Protein AF-A0A521CKH9-F1 (afdb_monomer_lite)

pLDDT: mean 92.14, std 7.14, range [55.94, 98.38]

Sequence (92 aa):
MDDARSWIASKEPILAVEYKGTVRAYPLQIMIWHEIVNDRINGDPLLITFCPLCYSALVFERTVDGEVLEFGVSGFLHHSDLVMYDRKTETW

Organism: NCBI:txid1214077

Structure (mmCIF, N/CA/C/O backbone):
data_AF-A0A521CKH9-F1
#
_entry.id   AF-A0A521CKH9-F1
#
loop_
_atom_site.group_PDB
_atom_site.id
_atom_site.type_symbol
_atom_site.label_atom_id
_atom_site.label_alt_id
_atom_site.label_comp_id
_atom_site.label_asym_id
_atom_site.label_entity_id
_atom_site.label_seq_id
_atom_site.pdbx_PDB_ins_code
_atom_site.Cartn_x
_atom_site.Cartn_y
_atom_site.Cartn_z
_atom_site.occupancy
_atom_site.B_iso_or_equiv
_atom_site.auth_seq_id
_atom_site.auth_comp_id
_atom_site.auth_asym_id
_atom_site.auth_atom_id
_atom_site.pdbx_PDB_model_num
ATOM 1 N N . MET A 1 1 ? -5.085 2.379 -18.097 1.00 55.94 1 MET A N 1
ATOM 2 C CA . MET A 1 1 ? -3.781 1.707 -18.308 1.00 55.94 1 MET A CA 1
ATOM 3 C C . MET A 1 1 ? -2.838 2.541 -19.172 1.00 55.94 1 MET A C 1
ATOM 5 O O . MET A 1 1 ? -1.635 2.388 -19.005 1.00 55.94 1 MET A O 1
ATOM 9 N N . ASP A 1 2 ? -3.340 3.431 -20.037 1.00 65.44 2 ASP A N 1
ATOM 10 C CA . ASP A 1 2 ? -2.484 4.264 -20.897 1.00 65.44 2 ASP A CA 1
ATOM 11 C C . ASP A 1 2 ? -1.632 5.287 -20.131 1.00 65.44 2 ASP A C 1
ATOM 13 O O . ASP A 1 2 ? -0.462 5.453 -20.462 1.00 65.44 2 ASP A O 1
ATOM 17 N N . ASP A 1 3 ? -2.140 5.873 -19.042 1.00 75.38 3 ASP A N 1
ATOM 18 C CA . ASP A 1 3 ? -1.363 6.846 -18.255 1.00 75.38 3 ASP A CA 1
ATOM 19 C C . ASP A 1 3 ? -0.112 6.228 -17.617 1.00 75.38 3 ASP A C 1
ATOM 21 O O . ASP A 1 3 ? 0.961 6.822 -17.652 1.00 75.38 3 ASP A O 1
ATOM 25 N N . ALA A 1 4 ? -0.212 5.004 -17.087 1.00 73.38 4 ALA A N 1
ATOM 26 C CA . ALA A 1 4 ? 0.916 4.309 -16.461 1.00 73.38 4 ALA A CA 1
ATOM 27 C C . ALA A 1 4 ? 2.053 4.022 -17.456 1.00 73.38 4 ALA A C 1
ATOM 29 O O . ALA A 1 4 ? 3.225 4.093 -17.097 1.00 73.38 4 ALA A O 1
ATOM 30 N N . ARG A 1 5 ? 1.725 3.764 -18.731 1.00 77.88 5 ARG A N 1
ATOM 31 C CA . ARG A 1 5 ? 2.726 3.544 -19.789 1.00 77.88 5 ARG A CA 1
ATOM 32 C C . ARG A 1 5 ? 3.580 4.776 -20.082 1.00 77.88 5 ARG A C 1
ATOM 34 O O . ARG A 1 5 ? 4.637 4.628 -20.684 1.00 77.88 5 ARG A O 1
ATOM 41 N N . SER A 1 6 ? 3.127 5.970 -19.697 1.00 83.69 6 SER A N 1
ATOM 42 C CA . SER A 1 6 ? 3.879 7.205 -19.938 1.00 83.69 6 SER A CA 1
ATOM 43 C C . SER A 1 6 ? 5.059 7.404 -18.980 1.00 83.69 6 SER A C 1
ATOM 45 O O . SER A 1 6 ? 5.993 8.121 -19.332 1.00 83.69 6 SER A O 1
ATOM 47 N N . TRP A 1 7 ? 5.049 6.764 -17.803 1.00 85.38 7 TRP A N 1
ATOM 48 C CA . TRP A 1 7 ? 6.062 6.968 -16.755 1.00 85.38 7 TRP A CA 1
ATOM 49 C C . TRP A 1 7 ? 6.626 5.675 -16.140 1.00 85.38 7 TRP A C 1
ATOM 51 O O . TRP A 1 7 ? 7.618 5.742 -15.418 1.00 85.38 7 TRP A O 1
ATOM 61 N N . ILE A 1 8 ? 6.053 4.504 -16.442 1.00 85.44 8 ILE A N 1
ATOM 62 C CA . ILE A 1 8 ? 6.642 3.196 -16.113 1.00 85.44 8 ILE A CA 1
ATOM 63 C C . ILE A 1 8 ? 7.399 2.670 -17.330 1.00 85.44 8 ILE A C 1
ATOM 65 O O . ILE A 1 8 ? 6.823 2.495 -18.409 1.00 85.44 8 ILE A O 1
ATOM 69 N N . ALA A 1 9 ? 8.688 2.381 -17.159 1.00 86.75 9 ALA A N 1
ATOM 70 C CA . ALA A 1 9 ? 9.506 1.818 -18.225 1.00 86.75 9 ALA A CA 1
ATOM 71 C C . ALA A 1 9 ? 9.107 0.364 -18.538 1.00 86.75 9 ALA A C 1
ATOM 73 O O . ALA A 1 9 ? 8.571 -0.360 -17.702 1.00 86.75 9 ALA A O 1
ATOM 74 N N . SER A 1 10 ? 9.432 -0.120 -19.743 1.00 86.88 10 SER A N 1
ATOM 75 C CA . SER A 1 10 ? 9.111 -1.500 -20.152 1.00 86.88 10 SER A CA 1
ATOM 76 C C . SER A 1 10 ? 9.770 -2.578 -19.283 1.00 86.88 10 SER A C 1
ATOM 78 O O . SER A 1 10 ? 9.273 -3.701 -19.218 1.00 86.88 10 SER A O 1
ATOM 80 N N . LYS A 1 11 ? 10.885 -2.249 -18.619 1.00 90.94 11 LYS A N 1
ATOM 81 C CA . LYS A 1 11 ? 11.577 -3.113 -17.663 1.00 90.94 11 LYS A CA 1
ATOM 82 C C . LYS A 1 11 ? 11.861 -2.324 -16.393 1.00 90.94 11 LYS A C 1
ATOM 84 O O . LYS A 1 11 ? 12.842 -1.590 -16.326 1.00 90.94 11 LYS A O 1
ATOM 89 N N . GLU A 1 12 ? 11.014 -2.513 -15.393 1.00 90.69 12 GLU A N 1
ATOM 90 C CA . GLU A 1 12 ? 11.108 -1.800 -14.127 1.00 90.69 12 GLU A CA 1
ATOM 91 C C . GLU A 1 12 ? 10.735 -2.719 -12.955 1.00 90.69 12 GLU A C 1
ATOM 93 O O . GLU A 1 12 ? 9.840 -3.556 -13.110 1.00 90.69 12 GLU A O 1
ATOM 98 N N . PRO A 1 13 ? 11.423 -2.629 -11.800 1.00 93.50 13 PRO A N 1
ATOM 99 C CA . PRO A 1 13 ? 11.055 -3.420 -10.637 1.00 93.50 13 PRO A CA 1
ATOM 100 C C . PRO A 1 13 ? 9.677 -3.026 -10.097 1.00 93.50 13 PRO A C 1
ATOM 102 O O . PRO A 1 13 ? 9.318 -1.850 -9.994 1.00 93.50 13 PRO A O 1
ATOM 105 N N . ILE A 1 14 ? 8.926 -4.043 -9.692 1.00 95.19 14 ILE A N 1
ATOM 106 C CA . ILE A 1 14 ? 7.629 -3.914 -9.035 1.00 95.19 14 ILE A CA 1
ATOM 107 C C . ILE A 1 14 ? 7.609 -4.782 -7.779 1.00 95.19 14 ILE A C 1
ATOM 109 O O . ILE A 1 14 ? 8.297 -5.801 -7.707 1.00 95.19 14 ILE A O 1
ATOM 113 N N . LEU A 1 15 ? 6.766 -4.411 -6.826 1.00 96.56 15 LEU A N 1
ATOM 114 C CA . LEU A 1 15 ? 6.293 -5.314 -5.792 1.00 96.56 15 LEU A CA 1
ATOM 115 C C . LEU A 1 15 ? 5.047 -6.038 -6.317 1.00 96.56 15 LEU A C 1
ATOM 117 O O . LEU A 1 15 ? 4.039 -5.400 -6.620 1.00 96.56 15 LEU A O 1
ATOM 121 N N . ALA A 1 16 ? 5.122 -7.362 -6.443 1.00 96.69 16 ALA A N 1
ATOM 122 C CA . ALA A 1 16 ? 3.983 -8.199 -6.805 1.00 96.69 16 ALA A CA 1
ATOM 123 C C . ALA A 1 16 ? 3.342 -8.782 -5.541 1.00 96.69 16 ALA A C 1
ATOM 125 O O . ALA A 1 16 ? 4.025 -9.400 -4.727 1.00 96.69 16 ALA A O 1
ATOM 126 N N . VAL A 1 17 ? 2.032 -8.600 -5.392 1.00 97.62 17 VAL A N 1
ATOM 127 C CA . VAL A 1 17 ? 1.237 -9.178 -4.304 1.00 97.62 17 VAL A CA 1
ATOM 128 C C . VAL A 1 17 ? 0.186 -10.085 -4.917 1.00 97.62 17 VAL A C 1
ATOM 130 O O . VAL A 1 17 ? -0.676 -9.621 -5.661 1.00 97.62 17 VAL A O 1
ATOM 133 N N . GLU A 1 18 ? 0.250 -11.373 -4.596 1.00 97.56 18 GLU A N 1
ATOM 134 C CA . GLU A 1 18 ? -0.805 -12.335 -4.898 1.00 97.56 18 GLU A CA 1
ATOM 135 C C . GLU A 1 18 ? -1.580 -12.638 -3.617 1.00 97.56 18 GLU A C 1
ATOM 137 O O . GLU A 1 18 ? -1.015 -13.098 -2.626 1.00 97.56 18 GLU A O 1
ATOM 142 N N . TYR A 1 19 ? -2.884 -12.373 -3.629 1.00 97.69 19 TYR A N 1
ATOM 143 C CA . TYR A 1 19 ? -3.749 -12.608 -2.482 1.00 97.69 19 TYR A CA 1
ATOM 144 C C . TYR A 1 19 ? -5.103 -13.147 -2.935 1.00 97.69 19 TYR A C 1
ATOM 146 O O . TYR A 1 19 ? -5.801 -12.523 -3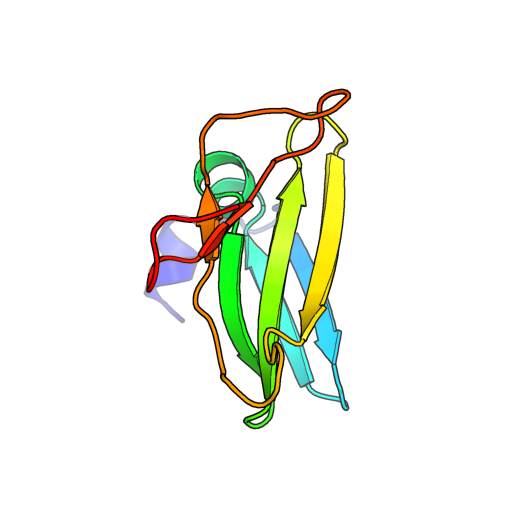.737 1.00 97.69 19 TYR A O 1
ATOM 154 N N . LYS A 1 20 ? -5.474 -14.332 -2.429 1.00 97.00 20 LYS A N 1
ATOM 155 C CA . LYS A 1 20 ? -6.723 -15.038 -2.776 1.00 97.00 20 LYS A CA 1
ATOM 156 C C . LYS A 1 20 ? -6.963 -15.111 -4.300 1.00 97.00 20 LYS A C 1
ATOM 158 O O . LYS A 1 20 ? -8.067 -14.857 -4.772 1.00 97.00 20 LYS A O 1
ATOM 163 N N . GLY A 1 21 ? -5.913 -15.418 -5.069 1.00 97.12 21 GLY A N 1
ATOM 164 C CA . GLY A 1 21 ? -5.960 -15.548 -6.533 1.00 97.12 21 GLY A CA 1
ATOM 165 C C . GLY A 1 21 ? -5.980 -14.230 -7.318 1.00 97.12 21 GLY A C 1
ATOM 166 O O . GLY A 1 21 ? -5.957 -14.262 -8.547 1.00 97.12 21 GLY A O 1
ATOM 167 N N . THR A 1 22 ? -5.992 -13.075 -6.644 1.00 98.00 22 THR A N 1
ATOM 168 C CA . THR A 1 22 ? -5.876 -11.760 -7.286 1.00 98.00 22 THR A CA 1
ATOM 169 C C . THR A 1 22 ? -4.444 -11.259 -7.171 1.00 98.00 22 THR A C 1
ATOM 171 O O . THR A 1 22 ? -3.897 -11.177 -6.072 1.00 98.00 22 THR A O 1
ATOM 174 N N . VAL A 1 23 ? -3.852 -10.888 -8.305 1.00 97.56 23 VAL A N 1
ATOM 175 C CA . VAL A 1 23 ? -2.492 -10.341 -8.375 1.00 97.56 23 VAL A CA 1
ATOM 176 C C . VAL A 1 23 ? -2.550 -8.829 -8.560 1.00 97.56 23 VAL A C 1
ATOM 178 O O . VAL A 1 23 ? -3.265 -8.327 -9.429 1.00 97.56 23 VAL A O 1
ATOM 181 N N . ARG A 1 24 ? -1.769 -8.097 -7.764 1.00 96.94 24 ARG A N 1
ATOM 182 C CA . ARG A 1 24 ? -1.529 -6.660 -7.916 1.00 96.94 24 ARG A CA 1
ATOM 183 C C . ARG A 1 24 ? -0.043 -6.367 -8.041 1.00 96.94 24 ARG A C 1
ATOM 185 O O . ARG A 1 24 ? 0.789 -7.053 -7.454 1.00 96.94 24 ARG A O 1
ATOM 192 N N . ALA A 1 25 ? 0.269 -5.338 -8.817 1.00 95.50 25 ALA A N 1
ATOM 193 C CA . ALA A 1 25 ? 1.618 -4.838 -9.021 1.00 95.50 25 ALA A CA 1
ATOM 194 C C . ALA A 1 25 ? 1.701 -3.396 -8.518 1.00 95.50 25 ALA A C 1
ATOM 196 O O . ALA A 1 25 ? 0.919 -2.547 -8.945 1.00 95.50 25 ALA A O 1
ATOM 197 N N . TYR A 1 26 ? 2.669 -3.127 -7.648 1.00 96.06 26 TYR A N 1
ATOM 198 C CA . TYR A 1 26 ? 2.955 -1.800 -7.113 1.00 96.06 26 TYR A CA 1
ATOM 199 C C . TYR A 1 26 ? 4.336 -1.367 -7.620 1.00 96.06 26 TYR A C 1
ATOM 201 O O . TYR A 1 26 ? 5.326 -2.036 -7.310 1.00 96.06 26 TYR A O 1
ATOM 209 N N . PRO A 1 27 ? 4.442 -0.300 -8.432 1.00 95.31 27 PRO A N 1
ATOM 210 C CA . PRO A 1 27 ? 5.726 0.156 -8.958 1.00 95.31 27 PRO A CA 1
ATOM 211 C C . PRO A 1 27 ? 6.704 0.483 -7.835 1.00 95.31 27 PRO A C 1
ATOM 213 O O . PRO A 1 27 ? 6.394 1.294 -6.959 1.00 95.31 27 PRO A O 1
ATOM 216 N N . LEU A 1 28 ? 7.899 -0.115 -7.867 1.00 94.94 28 LEU A N 1
ATOM 217 C CA . LEU A 1 28 ? 8.871 0.077 -6.792 1.00 94.94 28 LEU A CA 1
ATOM 218 C C . LEU A 1 28 ? 9.313 1.543 -6.698 1.00 94.94 28 LEU A C 1
ATOM 220 O O . LEU A 1 28 ? 9.507 2.051 -5.599 1.00 94.94 28 LEU A O 1
ATOM 224 N N . GLN A 1 29 ? 9.377 2.246 -7.837 1.00 93.44 29 GLN A N 1
ATOM 225 C CA . GLN A 1 29 ? 9.654 3.683 -7.881 1.00 93.44 29 GLN A CA 1
ATOM 226 C C . GLN A 1 29 ? 8.654 4.516 -7.068 1.00 93.44 29 GLN A C 1
ATOM 228 O O . GLN A 1 29 ? 9.048 5.531 -6.518 1.00 93.44 29 GLN A O 1
ATOM 233 N N . ILE A 1 30 ? 7.391 4.093 -6.938 1.00 94.50 30 ILE A N 1
ATOM 234 C CA . ILE A 1 30 ? 6.402 4.777 -6.088 1.00 94.50 30 ILE A CA 1
ATOM 235 C C . ILE A 1 30 ? 6.568 4.339 -4.635 1.00 94.50 30 ILE A C 1
ATOM 237 O O . ILE A 1 30 ? 6.552 5.182 -3.737 1.00 94.50 30 ILE A O 1
ATOM 241 N N . MET A 1 31 ? 6.739 3.032 -4.417 1.00 96.25 31 MET A N 1
ATOM 242 C CA . MET A 1 31 ? 6.858 2.443 -3.082 1.00 96.25 31 MET A CA 1
ATOM 243 C C . MET A 1 31 ? 8.080 2.956 -2.319 1.00 96.25 31 MET A C 1
ATOM 245 O O . MET A 1 31 ? 7.987 3.139 -1.116 1.00 96.25 31 MET A O 1
ATOM 249 N N . ILE A 1 32 ? 9.193 3.248 -2.996 1.00 94.06 32 ILE A N 1
ATOM 250 C CA . ILE A 1 32 ? 10.386 3.837 -2.367 1.00 94.06 32 ILE A CA 1
ATOM 251 C C . ILE A 1 32 ? 10.090 5.206 -1.736 1.00 94.06 32 ILE A C 1
ATOM 253 O O . ILE A 1 32 ? 10.688 5.534 -0.720 1.00 94.06 32 ILE A O 1
ATOM 257 N N . TRP A 1 33 ? 9.190 6.000 -2.325 1.00 92.25 33 TRP A N 1
ATOM 258 C CA . TRP A 1 33 ? 8.858 7.336 -1.814 1.00 92.25 33 TRP A CA 1
ATOM 259 C C . TRP A 1 33 ? 7.711 7.336 -0.807 1.00 92.25 33 TRP A C 1
ATOM 261 O O . TRP A 1 33 ? 7.694 8.168 0.092 1.00 92.25 33 TRP A O 1
ATOM 271 N N . HIS A 1 34 ? 6.721 6.460 -0.998 1.00 94.44 34 HIS A N 1
ATOM 272 C CA . HIS A 1 34 ? 5.486 6.484 -0.209 1.00 94.44 34 HIS A CA 1
ATOM 273 C C . HIS A 1 34 ? 5.447 5.419 0.884 1.00 94.44 34 HIS A C 1
ATOM 275 O O . HIS A 1 34 ? 4.695 5.585 1.839 1.00 94.44 34 HIS A O 1
ATOM 281 N N . GLU A 1 35 ? 6.223 4.343 0.728 1.00 95.75 35 GLU A N 1
ATOM 282 C CA . GLU A 1 35 ? 6.429 3.217 1.652 1.00 95.75 35 GLU A CA 1
ATOM 283 C C . GLU A 1 35 ? 5.178 2.395 2.018 1.00 95.75 35 GLU A C 1
ATOM 285 O O . GLU A 1 35 ? 5.302 1.212 2.324 1.00 95.75 35 GLU A O 1
ATOM 290 N N . ILE A 1 36 ? 3.972 2.964 1.940 1.00 97.31 36 ILE A N 1
ATOM 291 C CA . ILE A 1 36 ? 2.706 2.383 2.389 1.00 97.31 36 ILE A CA 1
ATOM 292 C C . ILE A 1 36 ? 1.603 2.566 1.337 1.00 97.31 36 ILE A C 1
ATOM 294 O O . ILE A 1 36 ? 1.380 3.665 0.826 1.00 97.31 36 ILE A O 1
ATOM 298 N N . VAL A 1 37 ? 0.827 1.504 1.098 1.00 98.00 37 VAL A N 1
ATOM 299 C CA . VAL A 1 37 ? -0.441 1.538 0.355 1.00 98.00 37 VAL A CA 1
ATOM 300 C C . VAL A 1 37 ? -1.550 0.877 1.179 1.00 98.00 37 VAL A C 1
ATOM 302 O O . VAL A 1 37 ? -1.466 -0.300 1.527 1.00 98.00 37 VAL A O 1
ATOM 305 N N . ASN A 1 38 ? -2.624 1.624 1.452 1.00 97.94 38 ASN A N 1
ATOM 306 C CA . ASN A 1 38 ? -3.850 1.108 2.070 1.00 97.94 38 ASN A CA 1
ATOM 307 C C . ASN A 1 38 ? -4.802 0.599 0.972 1.00 97.94 38 ASN A C 1
ATOM 309 O O . ASN A 1 38 ? -5.660 1.342 0.497 1.00 97.94 38 ASN A O 1
ATOM 313 N N . ASP A 1 39 ? -4.645 -0.652 0.539 1.00 97.88 39 ASP A N 1
ATOM 314 C CA . ASP A 1 39 ? -5.424 -1.234 -0.563 1.00 97.88 39 ASP A CA 1
ATOM 315 C C . ASP A 1 39 ? -6.623 -2.064 -0.058 1.00 97.88 39 ASP A C 1
ATOM 317 O O . ASP A 1 39 ? -6.797 -2.337 1.137 1.00 97.88 39 ASP A O 1
ATOM 321 N N . ARG A 1 40 ? -7.477 -2.472 -0.999 1.00 97.94 40 ARG A N 1
ATOM 322 C CA . ARG A 1 40 ? -8.464 -3.537 -0.837 1.00 97.94 40 ARG A CA 1
ATOM 323 C C . ARG A 1 40 ? -8.318 -4.549 -1.965 1.00 97.94 40 ARG A C 1
ATOM 325 O O . ARG A 1 40 ? -8.567 -4.231 -3.131 1.00 97.94 40 ARG A O 1
ATOM 332 N N . ILE A 1 41 ? -7.977 -5.787 -1.620 1.00 97.62 41 ILE A N 1
ATOM 333 C CA . ILE A 1 41 ? -7.885 -6.895 -2.579 1.00 97.62 41 ILE A CA 1
ATOM 334 C C . ILE A 1 41 ? -9.005 -7.879 -2.263 1.00 97.62 41 ILE A C 1
ATOM 336 O O . ILE A 1 41 ? -9.096 -8.375 -1.149 1.00 97.62 41 ILE A O 1
ATOM 340 N N . ASN A 1 42 ? -9.891 -8.125 -3.232 1.00 95.56 42 ASN A N 1
ATOM 341 C CA . ASN A 1 42 ? -11.096 -8.947 -3.046 1.00 95.56 42 ASN A CA 1
ATOM 342 C C . ASN A 1 42 ? -12.013 -8.471 -1.897 1.00 95.56 42 ASN A C 1
ATOM 344 O O . ASN A 1 42 ? -12.740 -9.263 -1.312 1.00 95.56 42 ASN A O 1
ATOM 348 N N . GLY A 1 43 ? -11.994 -7.168 -1.592 1.00 96.12 43 GLY A N 1
ATOM 349 C CA . GLY A 1 43 ? -12.764 -6.551 -0.504 1.00 96.12 43 GLY A CA 1
ATOM 350 C C . GLY A 1 43 ? -12.014 -6.470 0.829 1.00 96.12 43 GLY A C 1
ATOM 351 O O . GLY A 1 43 ? -12.279 -5.550 1.612 1.00 96.12 43 GLY A O 1
ATOM 352 N N . ASP A 1 44 ? -11.024 -7.340 1.037 1.00 97.81 44 ASP A N 1
ATOM 353 C CA . ASP A 1 44 ? -10.257 -7.407 2.279 1.00 97.81 44 ASP A CA 1
ATOM 354 C C . ASP A 1 44 ? -9.308 -6.208 2.401 1.00 97.81 44 ASP A C 1
ATOM 356 O O . ASP A 1 44 ? -8.612 -5.871 1.434 1.00 97.81 44 ASP A O 1
ATOM 360 N N . PRO A 1 45 ? -9.289 -5.522 3.556 1.00 98.12 45 PRO A N 1
ATOM 361 C CA . PRO A 1 45 ? -8.455 -4.352 3.762 1.00 98.12 45 PRO A CA 1
ATOM 362 C C . PRO A 1 45 ? -7.011 -4.793 4.017 1.00 98.12 45 PRO A C 1
ATOM 364 O O . PRO A 1 45 ? -6.697 -5.350 5.067 1.00 98.12 45 PRO A O 1
ATOM 367 N N . LEU A 1 46 ? -6.123 -4.509 3.065 1.00 98.38 46 LEU A N 1
ATOM 368 C CA . LEU A 1 46 ? -4.708 -4.856 3.164 1.00 98.38 46 LEU A CA 1
ATOM 369 C C . LEU A 1 46 ? -3.838 -3.603 3.258 1.00 98.38 46 LEU A C 1
ATOM 371 O O . LEU A 1 46 ? -4.116 -2.580 2.630 1.00 98.38 46 LEU A O 1
ATOM 375 N N . LEU A 1 47 ? -2.771 -3.707 4.036 1.00 97.94 47 LEU A N 1
ATOM 376 C CA . LEU A 1 47 ? -1.703 -2.731 4.147 1.00 97.94 47 LEU A CA 1
ATOM 377 C C . LEU A 1 47 ? -0.458 -3.304 3.487 1.00 97.94 47 LEU A C 1
ATOM 379 O O . LEU A 1 47 ? 0.094 -4.292 3.963 1.00 97.94 47 LEU A O 1
ATOM 383 N N . ILE A 1 48 ? -0.038 -2.697 2.385 1.00 98.25 48 ILE A N 1
ATOM 384 C CA . ILE A 1 48 ? 1.133 -3.122 1.625 1.00 98.25 48 ILE A CA 1
ATOM 385 C C . ILE A 1 48 ? 2.250 -2.157 1.989 1.00 98.25 48 ILE A C 1
ATOM 387 O O . ILE A 1 48 ? 2.104 -0.951 1.787 1.00 98.25 48 ILE A O 1
ATOM 391 N N . THR A 1 49 ? 3.347 -2.680 2.526 1.00 97.25 49 THR A N 1
ATOM 392 C CA . THR A 1 49 ? 4.489 -1.879 2.962 1.00 97.25 49 THR A CA 1
ATOM 393 C C . THR A 1 49 ? 5.748 -2.255 2.198 1.00 97.25 49 THR A C 1
ATOM 395 O O . THR A 1 49 ? 5.922 -3.396 1.763 1.00 97.25 49 THR A O 1
ATOM 398 N N . PHE A 1 50 ? 6.638 -1.286 2.025 1.00 96.12 50 PHE A N 1
ATOM 399 C CA . PHE A 1 50 ? 7.969 -1.492 1.480 1.00 96.12 50 PHE A CA 1
ATOM 400 C C . PHE A 1 50 ? 8.976 -0.659 2.266 1.00 96.12 50 PHE A C 1
ATOM 402 O O . PHE A 1 50 ? 8.842 0.559 2.341 1.00 96.12 50 PHE A O 1
ATOM 409 N N . CYS A 1 51 ? 9.993 -1.315 2.824 1.00 93.44 51 CYS A N 1
ATOM 410 C CA . CYS A 1 51 ? 11.092 -0.646 3.505 1.00 93.44 51 CYS A CA 1
ATOM 411 C C . CYS A 1 51 ? 12.245 -0.411 2.514 1.00 93.44 51 CYS A C 1
ATOM 413 O O . CYS A 1 51 ? 12.884 -1.384 2.091 1.00 93.44 51 CYS A O 1
ATOM 415 N N . PRO A 1 52 ? 12.567 0.847 2.155 1.00 91.44 52 PRO A N 1
ATOM 416 C CA . PRO A 1 52 ? 13.651 1.135 1.218 1.00 91.44 52 PRO A CA 1
ATOM 417 C C . PRO A 1 52 ? 15.040 0.829 1.796 1.00 91.44 52 PRO A C 1
ATOM 419 O O . PRO A 1 52 ? 15.962 0.555 1.032 1.00 91.44 52 PRO A O 1
ATOM 422 N N . LEU A 1 53 ? 15.193 0.828 3.126 1.00 88.94 53 LEU A N 1
ATOM 423 C CA . LEU A 1 53 ? 16.460 0.516 3.800 1.00 88.94 53 LEU A CA 1
ATOM 424 C C . LEU A 1 53 ? 16.738 -0.991 3.842 1.00 88.94 53 LEU A C 1
ATOM 426 O O . LEU A 1 53 ? 17.869 -1.422 3.630 1.00 88.94 53 LEU A O 1
ATOM 430 N N . CYS A 1 54 ? 15.697 -1.786 4.084 1.00 88.44 54 CYS A N 1
ATOM 431 C CA . CYS A 1 54 ? 15.789 -3.241 4.215 1.00 88.44 54 CYS A CA 1
ATOM 432 C C . CYS A 1 54 ? 15.506 -3.975 2.893 1.00 88.44 54 CYS A C 1
ATOM 434 O O . CYS A 1 54 ? 1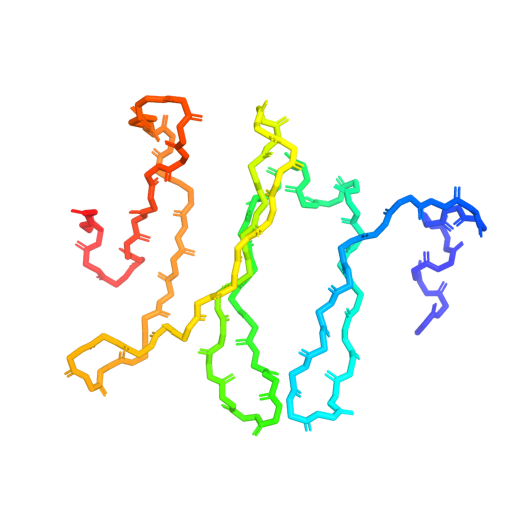5.647 -5.194 2.828 1.00 88.44 54 CYS A O 1
ATOM 436 N N . TYR A 1 55 ? 15.081 -3.245 1.857 1.00 90.69 55 TYR A N 1
ATOM 437 C CA . TYR A 1 55 ? 14.697 -3.758 0.541 1.00 90.69 55 TYR A CA 1
ATOM 438 C C . TYR A 1 55 ? 13.718 -4.941 0.616 1.00 90.69 55 TYR A C 1
ATOM 440 O O . TYR A 1 55 ? 13.845 -5.946 -0.085 1.00 90.69 55 TYR A O 1
ATOM 448 N N . SER A 1 56 ? 12.739 -4.835 1.510 1.00 91.88 56 SER A N 1
ATOM 449 C CA . SER A 1 56 ? 11.764 -5.886 1.787 1.00 91.88 56 SER A CA 1
ATOM 450 C C . SER A 1 56 ? 10.357 -5.313 1.865 1.00 91.88 56 SER A C 1
ATOM 452 O O . SER A 1 56 ? 10.158 -4.131 2.153 1.00 91.88 56 SER A O 1
ATOM 454 N N . ALA A 1 57 ? 9.379 -6.162 1.565 1.00 95.06 57 ALA A N 1
ATOM 455 C CA . ALA A 1 57 ? 7.969 -5.820 1.604 1.00 95.06 57 ALA A CA 1
ATOM 456 C C . ALA A 1 57 ? 7.2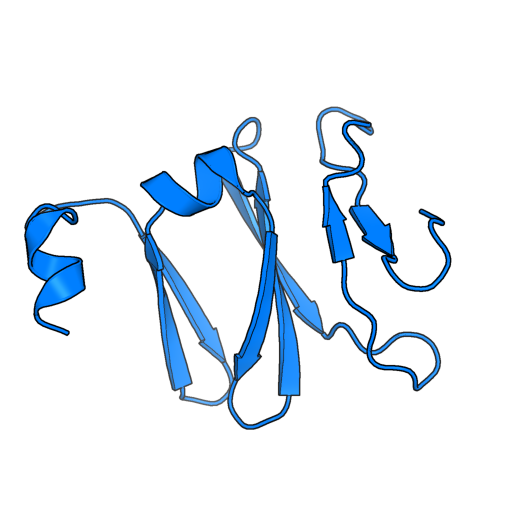27 -6.741 2.564 1.00 95.06 57 ALA A C 1
ATOM 458 O O . ALA A 1 57 ? 7.516 -7.938 2.628 1.00 95.06 57 ALA A O 1
ATOM 459 N N . LEU A 1 58 ? 6.246 -6.183 3.265 1.00 95.75 58 LEU A N 1
ATOM 460 C CA . LEU A 1 58 ? 5.322 -6.927 4.109 1.00 95.75 58 LEU A CA 1
ATOM 461 C C . LEU A 1 58 ? 3.892 -6.527 3.751 1.00 95.75 58 LEU A C 1
ATOM 463 O O . LEU A 1 58 ? 3.627 -5.415 3.298 1.00 95.75 58 LEU A O 1
ATOM 467 N N . VAL A 1 59 ? 2.967 -7.467 3.918 1.00 97.25 59 VAL A N 1
ATOM 468 C CA . VAL A 1 59 ? 1.544 -7.236 3.675 1.00 97.25 59 VAL A CA 1
ATOM 469 C C . VAL A 1 59 ? 0.772 -7.698 4.895 1.00 97.25 59 VAL A C 1
ATOM 471 O O . VAL A 1 59 ? 0.916 -8.842 5.324 1.00 97.25 59 VAL A O 1
ATOM 474 N N . PHE A 1 60 ? -0.047 -6.808 5.440 1.00 96.62 60 PHE A N 1
ATOM 475 C CA . PHE A 1 60 ? -0.847 -7.060 6.632 1.00 96.62 60 PHE A CA 1
ATOM 476 C C . PHE A 1 60 ? -2.329 -6.899 6.316 1.00 96.62 60 PHE A C 1
ATOM 478 O O . PHE A 1 60 ? -2.704 -6.075 5.484 1.00 96.62 60 PHE A O 1
ATOM 485 N N . GLU A 1 61 ? -3.189 -7.641 7.005 1.00 97.12 61 GLU A N 1
ATOM 486 C CA . GLU A 1 61 ? -4.590 -7.244 7.113 1.00 97.12 61 GLU A CA 1
ATOM 487 C C . GLU A 1 61 ? -4.679 -6.067 8.091 1.00 97.12 61 GLU A C 1
ATOM 489 O O . GLU A 1 61 ? -4.124 -6.126 9.185 1.00 97.12 61 GLU A O 1
ATOM 494 N N . ARG A 1 62 ? -5.346 -4.979 7.694 1.00 96.50 62 ARG A N 1
ATOM 495 C CA . ARG A 1 62 ? -5.416 -3.732 8.487 1.00 96.50 62 ARG A CA 1
ATOM 496 C C . ARG A 1 62 ? -6.693 -3.613 9.317 1.00 96.50 62 ARG A C 1
ATOM 498 O O . ARG A 1 62 ? -7.171 -2.510 9.575 1.00 96.50 62 ARG A O 1
ATOM 505 N N . THR A 1 63 ? -7.251 -4.759 9.697 1.00 96.62 63 THR A N 1
ATOM 506 C CA . THR A 1 63 ? -8.318 -4.852 10.693 1.00 96.62 63 THR A CA 1
ATOM 507 C C . THR A 1 63 ? -7.684 -5.063 12.065 1.00 96.62 63 THR A C 1
ATOM 509 O O . THR A 1 63 ? -7.117 -6.122 12.322 1.00 96.62 63 THR A O 1
ATOM 512 N N . VAL A 1 64 ? -7.787 -4.073 12.947 1.00 93.38 64 VAL A N 1
ATOM 513 C CA . VAL A 1 64 ? -7.275 -4.122 14.323 1.00 93.38 64 VAL A CA 1
ATOM 514 C C . VAL A 1 64 ? -8.460 -3.953 15.263 1.00 93.38 64 VAL A C 1
ATOM 516 O O . VAL A 1 64 ? -9.259 -3.040 15.083 1.00 93.38 64 VAL A O 1
ATOM 519 N N . ASP A 1 65 ? -8.631 -4.877 16.209 1.00 93.62 65 ASP A N 1
ATOM 520 C CA . ASP A 1 65 ? -9.749 -4.879 17.169 1.00 93.62 65 ASP A CA 1
ATOM 521 C C . ASP A 1 65 ? -11.147 -4.731 16.526 1.00 93.62 65 ASP A C 1
ATOM 523 O O . ASP A 1 65 ? -12.071 -4.149 17.090 1.00 93.62 65 ASP A O 1
ATOM 527 N N . GLY A 1 66 ? -11.314 -5.287 15.320 1.00 94.81 66 GLY A N 1
ATOM 528 C CA . GLY A 1 66 ? -12.565 -5.241 14.555 1.00 94.81 66 GLY A CA 1
ATOM 529 C C . GLY 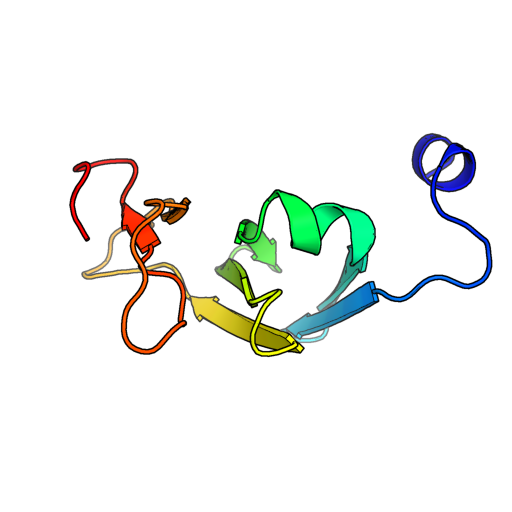A 1 66 ? -12.781 -3.956 13.749 1.00 94.81 66 GLY A C 1
ATOM 530 O O . GLY A 1 66 ? -13.762 -3.868 13.010 1.00 94.81 66 GLY A O 1
ATOM 531 N N . GLU A 1 67 ? -11.869 -2.988 13.828 1.00 95.12 67 GLU A N 1
ATOM 532 C CA . GLU A 1 67 ? -11.905 -1.762 13.040 1.00 95.12 67 GLU A CA 1
ATOM 533 C C . GLU A 1 67 ? -10.898 -1.796 11.891 1.00 95.12 67 GLU A C 1
ATOM 535 O O . GLU A 1 67 ? -9.757 -2.229 12.031 1.00 95.12 67 GLU A O 1
ATOM 540 N N . VAL A 1 68 ? -11.318 -1.302 10.728 1.00 96.69 68 VAL A N 1
ATOM 541 C CA . VAL A 1 68 ? -10.435 -1.148 9.572 1.00 96.69 68 VAL A CA 1
ATOM 542 C C . VAL A 1 68 ? -9.687 0.179 9.688 1.00 96.69 68 VAL A C 1
ATOM 544 O O . VAL A 1 68 ? -10.297 1.236 9.519 1.00 96.69 68 VAL A O 1
ATOM 547 N N . LEU A 1 69 ? -8.379 0.119 9.933 1.00 96.06 69 LEU A N 1
ATOM 548 C CA . LEU A 1 69 ? -7.521 1.292 10.119 1.00 96.06 69 LEU A CA 1
ATOM 549 C C . LEU A 1 69 ? -6.823 1.708 8.823 1.00 96.06 69 LEU A C 1
ATOM 551 O O . LEU A 1 69 ? -6.641 0.896 7.911 1.00 96.06 69 LEU A O 1
ATOM 555 N N . GLU A 1 70 ? -6.422 2.975 8.735 1.00 96.06 70 GLU A N 1
ATOM 556 C CA . GLU A 1 70 ? -5.544 3.475 7.676 1.00 96.06 70 GLU A CA 1
ATOM 557 C C . GLU A 1 70 ? -4.204 3.887 8.264 1.00 96.06 70 GLU A C 1
ATOM 559 O O . GLU A 1 70 ? -4.148 4.715 9.168 1.00 96.06 70 GLU A O 1
ATOM 564 N N . PHE A 1 71 ? -3.121 3.357 7.706 1.00 96.88 71 PHE A N 1
ATOM 565 C CA . PHE A 1 71 ? -1.783 3.623 8.216 1.00 96.88 71 PHE A CA 1
ATOM 566 C C . PHE A 1 71 ? -1.035 4.648 7.367 1.00 96.88 71 PHE A C 1
ATOM 568 O O . PHE A 1 71 ? -1.241 4.755 6.153 1.00 96.88 71 PHE A O 1
ATOM 575 N N . GLY A 1 72 ? -0.143 5.396 8.012 1.00 95.12 72 GLY A N 1
ATOM 576 C CA . GLY A 1 72 ? 0.795 6.310 7.372 1.00 95.12 72 GLY A CA 1
ATOM 577 C C . GLY A 1 72 ? 2.227 6.154 7.886 1.00 95.12 72 GLY A C 1
ATOM 578 O O . GLY A 1 72 ? 2.499 5.439 8.851 1.00 95.12 72 GLY A O 1
ATOM 579 N N . VAL A 1 73 ? 3.147 6.836 7.205 1.00 94.38 73 VAL A N 1
ATOM 580 C CA . VAL A 1 73 ? 4.576 6.888 7.539 1.00 94.38 73 VAL A CA 1
ATOM 581 C C . VAL A 1 73 ? 4.774 7.886 8.680 1.00 94.38 73 VAL A C 1
ATOM 583 O O . VAL A 1 73 ? 4.487 9.067 8.501 1.00 94.38 73 VAL A O 1
ATOM 586 N N . SER A 1 74 ? 5.248 7.439 9.849 1.00 91.69 74 SER A N 1
ATOM 587 C CA . SER A 1 74 ? 5.434 8.334 11.010 1.00 91.69 74 SER A CA 1
ATOM 588 C C . SER A 1 74 ? 6.721 9.168 10.945 1.00 91.69 74 SER A C 1
ATOM 590 O O . SER A 1 74 ? 6.843 10.179 11.630 1.00 91.69 74 SER A O 1
ATOM 592 N N . GLY A 1 75 ? 7.702 8.728 10.150 1.00 89.69 75 GLY A N 1
ATOM 593 C CA . GLY A 1 75 ? 9.067 9.263 10.155 1.00 89.69 75 GLY A CA 1
ATOM 594 C C . GLY A 1 75 ? 9.957 8.703 11.274 1.00 89.69 75 GLY A C 1
ATOM 595 O O . GLY A 1 75 ? 11.156 8.979 11.283 1.00 89.69 75 GLY A O 1
ATOM 596 N N . PHE A 1 76 ? 9.414 7.894 12.191 1.00 90.31 76 PHE A N 1
ATOM 597 C CA . PHE A 1 76 ? 10.196 7.178 13.195 1.00 90.31 76 PHE A CA 1
ATOM 598 C C . PHE A 1 76 ? 10.648 5.810 12.689 1.00 90.31 76 PHE A C 1
ATOM 600 O O . PHE A 1 76 ? 9.951 5.134 11.930 1.00 90.31 76 PHE A O 1
ATOM 607 N N . LEU A 1 77 ? 11.821 5.394 13.164 1.00 90.31 77 LEU A N 1
ATOM 608 C CA . LEU A 1 77 ? 12.415 4.100 12.861 1.00 90.31 77 LEU A CA 1
ATOM 609 C C . LEU A 1 77 ? 12.671 3.326 14.153 1.00 90.31 77 LEU A C 1
ATOM 611 O O . LEU A 1 77 ? 13.212 3.875 15.115 1.00 90.31 77 LEU A O 1
ATOM 615 N N . HIS A 1 78 ? 12.360 2.035 14.144 1.00 87.94 78 HIS A N 1
ATOM 616 C CA . HIS A 1 78 ? 12.749 1.092 15.185 1.00 87.94 78 HIS A CA 1
ATOM 617 C C . HIS A 1 78 ? 13.682 0.050 14.571 1.00 87.94 78 HIS A C 1
ATOM 619 O O . HIS A 1 78 ? 13.289 -0.684 13.676 1.00 87.94 78 HIS A O 1
ATOM 625 N N . HIS A 1 79 ? 14.946 0.017 14.999 1.00 87.38 79 HIS A N 1
ATOM 626 C CA . HIS A 1 79 ? 15.982 -0.825 14.378 1.00 87.38 79 HIS A CA 1
ATOM 627 C C . HIS A 1 79 ? 16.108 -0.672 12.848 1.00 87.38 79 HIS A C 1
ATOM 629 O O . HIS A 1 79 ? 16.522 -1.600 12.162 1.00 87.38 79 HIS A O 1
ATOM 635 N N . SER A 1 80 ? 15.860 0.537 12.331 1.00 84.50 80 SER A N 1
ATOM 636 C CA . SER A 1 80 ? 15.829 0.873 10.891 1.00 84.50 80 SER A CA 1
ATOM 637 C C . SER A 1 80 ? 14.580 0.409 10.134 1.00 84.50 80 SER A C 1
ATOM 639 O O . SER A 1 80 ? 14.506 0.626 8.928 1.00 84.50 80 SER A O 1
ATOM 641 N N . ASP A 1 81 ? 13.586 -0.139 10.831 1.00 84.81 81 ASP A N 1
ATOM 642 C CA . ASP A 1 81 ? 12.279 -0.454 10.262 1.00 84.81 81 ASP A CA 1
ATOM 643 C C . ASP A 1 81 ? 11.278 0.674 10.527 1.00 84.81 81 ASP A C 1
ATOM 645 O O . ASP A 1 81 ? 11.281 1.296 11.594 1.00 84.81 81 ASP A O 1
ATOM 649 N N . LEU A 1 82 ? 10.418 0.931 9.541 1.00 87.75 82 LEU A N 1
ATOM 650 C CA . LEU A 1 82 ? 9.384 1.956 9.609 1.00 87.75 82 LEU A CA 1
ATOM 651 C C . LEU A 1 82 ? 8.414 1.695 10.767 1.00 87.75 82 LEU A C 1
ATOM 653 O O . LEU A 1 82 ? 7.761 0.652 10.820 1.00 87.75 82 LEU A O 1
ATOM 657 N N . VAL A 1 83 ? 8.244 2.693 11.634 1.00 91.31 83 VAL A N 1
ATOM 658 C CA . VAL A 1 83 ? 7.114 2.751 12.564 1.00 91.31 83 VAL A CA 1
ATOM 659 C C . VAL A 1 83 ? 5.934 3.402 11.844 1.00 91.31 83 VAL A C 1
ATOM 661 O O . VAL A 1 83 ? 6.038 4.509 11.309 1.00 91.31 83 VAL A O 1
ATOM 664 N N . MET A 1 84 ? 4.805 2.709 11.807 1.00 93.56 84 MET A N 1
ATOM 665 C CA . MET A 1 84 ? 3.579 3.174 11.157 1.00 93.56 84 MET A CA 1
ATOM 666 C C . MET A 1 84 ? 2.690 3.868 12.189 1.00 93.56 84 MET A C 1
ATOM 668 O O . MET A 1 84 ? 2.695 3.470 13.347 1.00 93.56 84 MET A O 1
ATOM 672 N N . TYR A 1 85 ? 1.917 4.872 11.780 1.00 94.25 85 TYR A N 1
ATOM 673 C CA . TYR A 1 85 ? 0.894 5.474 12.642 1.00 94.25 85 TYR A CA 1
ATOM 674 C C . TYR A 1 85 ? -0.504 5.225 12.075 1.00 94.25 85 TYR A C 1
ATOM 676 O O . TYR A 1 85 ? -0.680 5.212 10.853 1.00 94.25 85 TYR A O 1
ATOM 684 N N . ASP A 1 86 ? -1.490 5.045 12.949 1.00 93.25 86 ASP A N 1
ATOM 685 C CA . ASP A 1 86 ? -2.906 5.057 12.588 1.00 93.25 86 ASP A CA 1
ATOM 686 C C . ASP A 1 86 ? -3.357 6.498 12.331 1.00 93.25 86 ASP A C 1
ATOM 688 O O . AS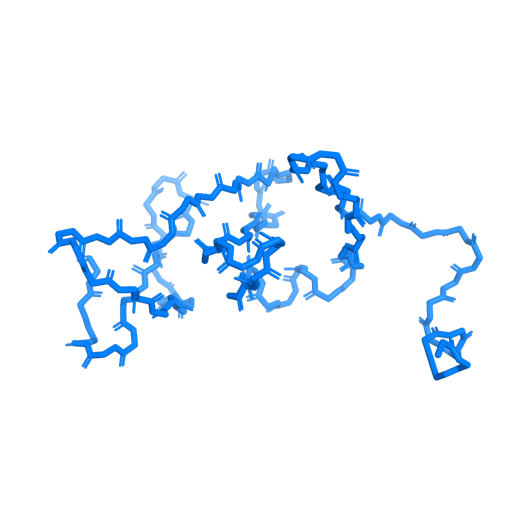P A 1 86 ? -3.258 7.369 13.195 1.00 93.25 86 ASP A O 1
ATOM 692 N N . ARG A 1 87 ? -3.891 6.761 11.138 1.00 91.94 87 ARG A N 1
ATOM 693 C CA . ARG A 1 87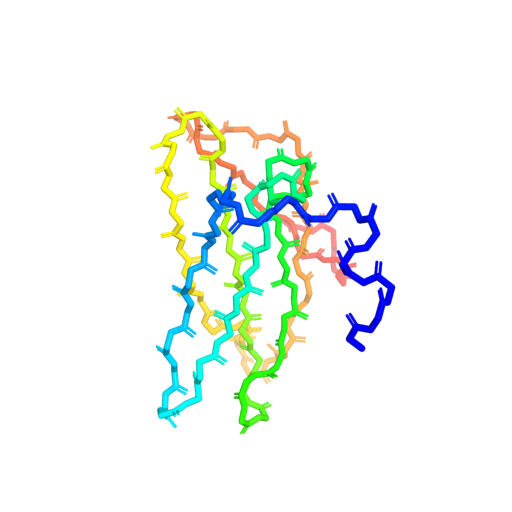 ? -4.396 8.081 10.746 1.00 91.94 87 ARG A CA 1
ATOM 694 C C . ARG A 1 87 ? -5.646 8.507 11.509 1.00 91.94 87 ARG A C 1
ATOM 696 O O . ARG A 1 87 ? -5.954 9.694 11.507 1.00 91.94 87 ARG A O 1
ATOM 703 N N . LYS A 1 88 ? -6.387 7.576 12.116 1.00 88.25 88 LYS A N 1
ATOM 704 C CA . LYS A 1 88 ? -7.605 7.894 12.870 1.00 88.25 88 LYS A CA 1
ATOM 705 C C . LYS A 1 88 ? -7.284 8.484 14.242 1.00 88.25 88 LYS A C 1
ATOM 707 O O . LYS A 1 88 ? -7.925 9.453 14.643 1.00 88.25 88 LYS A O 1
ATOM 712 N N . THR A 1 89 ? -6.337 7.891 14.962 1.00 86.56 89 THR A N 1
ATOM 713 C CA . THR A 1 89 ? -5.988 8.277 16.340 1.00 86.56 89 THR A CA 1
ATOM 714 C C . THR A 1 89 ? -4.671 9.039 16.452 1.00 86.56 89 THR A C 1
ATOM 716 O O . THR A 1 89 ? -4.390 9.581 17.517 1.00 86.56 89 THR A O 1
ATOM 719 N N . GLU A 1 90 ? -3.869 9.068 15.385 1.00 85.62 90 GLU A N 1
ATOM 720 C CA . GLU A 1 90 ? -2.501 9.603 15.365 1.00 85.62 90 GLU A CA 1
ATOM 721 C C . GLU A 1 90 ? -1.554 8.897 16.354 1.00 85.62 90 GLU A C 1
ATOM 723 O O . GLU A 1 90 ? -0.565 9.467 16.813 1.00 85.62 90 GLU A O 1
ATOM 728 N N . THR A 1 91 ? -1.843 7.631 16.671 1.00 83.50 91 THR A N 1
ATOM 729 C CA . THR A 1 91 ? -1.012 6.779 17.537 1.00 83.50 91 THR A CA 1
ATOM 730 C C . THR A 1 91 ? -0.214 5.755 16.732 1.00 83.50 91 THR A C 1
ATOM 732 O O . THR A 1 91 ? -0.586 5.426 15.605 1.00 83.50 91 THR A O 1
ATOM 735 N N . TRP A 1 92 ? 0.859 5.224 17.323 1.00 78.88 92 TRP A N 1
ATOM 736 C CA . TRP A 1 92 ? 1.738 4.195 16.756 1.00 78.88 92 TRP A CA 1
ATOM 737 C C . TRP A 1 92 ? 1.983 3.051 17.742 1.00 78.88 92 TRP A C 1
ATOM 739 O O . TRP A 1 92 ? 1.922 3.307 18.968 1.00 78.88 92 TRP A O 1
#

Radius of gyration: 14.16 Å; chains: 1; bounding box: 29×25×38 Å

Foldseek 3Di:
DVVCPVPDDPDADWDWDADPNDIDTHGVVVCLPFQWDQDADVNFTKIWGAQPVVRDIDIDRQQDPNDRFDWGFPVDDDVSHTDIATPVPRHD

Secondary structure (DSSP, 8-state):
-HHHHTTS-SS--EEEEEETTEEEEEEHHHHHHH-EEEEEETTEEEEEEEETTTTEEEEEE-EETTEE--EEEEEEEETTEEEEEETTT---

InterPro domains:
  IPR021516 Protein of unknown function DUF3179 [PF11376] (2-92)